Protein AF-A0A916DU96-F1 (afdb_monomer_lite)

Foldseek 3Di:
DDDPDDDDDDDDDPVLVVQLVCLVPDPDPDDDDDDDPPNPVVVSVVVSVVVCVVVVVDDDDDDDDDPDDD

Structure (mmCIF, N/CA/C/O backbone):
data_AF-A0A916DU96-F1
#
_entry.id   AF-A0A916DU96-F1
#
loop_
_atom_site.group_PDB
_atom_site.id
_atom_site.type_symbol
_atom_site.label_atom_id
_atom_site.label_alt_id
_atom_site.label_comp_id
_atom_site.label_asym_id
_atom_site.label_entity_id
_atom_site.label_seq_id
_atom_site.pdbx_PDB_ins_code
_atom_site.Cartn_x
_atom_site.Cartn_y
_atom_site.Cartn_z
_atom_site.occupancy
_atom_site.B_iso_or_equiv
_atom_site.auth_seq_id
_atom_site.auth_comp_id
_atom_site.auth_asym_id
_atom_site.auth_atom_id
_atom_site.pdbx_PDB_model_num
ATOM 1 N N . MET A 1 1 ? -12.638 -26.631 8.686 1.00 48.84 1 MET A N 1
ATOM 2 C CA . MET A 1 1 ? -12.280 -25.241 8.318 1.00 48.84 1 MET A CA 1
ATOM 3 C C . MET A 1 1 ? -10.810 -25.231 7.916 1.00 48.84 1 MET A C 1
ATOM 5 O O . MET A 1 1 ? -9.959 -25.372 8.784 1.00 4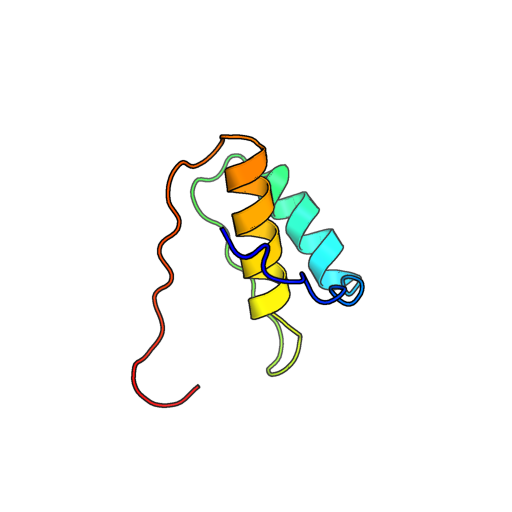8.84 1 MET A O 1
ATOM 9 N N . SER A 1 2 ? -10.506 -25.198 6.615 1.00 60.19 2 SER A N 1
ATOM 10 C CA . SER A 1 2 ? -9.121 -25.268 6.125 1.00 60.19 2 SER A CA 1
ATOM 11 C C . SER A 1 2 ? -8.393 -23.953 6.425 1.00 60.19 2 SER A C 1
ATOM 13 O O . SER A 1 2 ? -8.802 -22.895 5.947 1.00 60.19 2 SER A O 1
ATOM 15 N N . ARG A 1 3 ? -7.344 -23.998 7.255 1.00 60.06 3 ARG A N 1
ATOM 16 C CA . ARG A 1 3 ? -6.420 -22.872 7.435 1.00 60.06 3 ARG A CA 1
ATOM 17 C C . ARG A 1 3 ? -5.585 -22.765 6.162 1.00 60.06 3 ARG A C 1
ATOM 19 O O . ARG A 1 3 ? -4.701 -23.584 5.946 1.00 60.06 3 ARG A O 1
ATOM 26 N N . SER A 1 4 ? -5.860 -21.765 5.327 1.00 69.81 4 SER A N 1
ATOM 27 C CA . SER A 1 4 ? -5.003 -21.450 4.182 1.00 69.81 4 SER A CA 1
ATOM 28 C C . SER A 1 4 ? -3.584 -21.163 4.686 1.00 69.81 4 SER A C 1
ATOM 30 O O . SER A 1 4 ? -3.387 -20.266 5.509 1.00 69.81 4 SER A O 1
ATOM 32 N N . SER A 1 5 ? -2.594 -21.927 4.221 1.00 66.81 5 SER A N 1
ATOM 33 C CA . SER A 1 5 ? -1.182 -21.686 4.521 1.00 66.81 5 SER A CA 1
ATOM 34 C C . SER A 1 5 ? -0.774 -20.340 3.926 1.00 66.81 5 SER A C 1
ATOM 36 O O . SER A 1 5 ? -0.804 -20.150 2.710 1.00 66.81 5 SER A O 1
ATOM 38 N N . ARG A 1 6 ? -0.429 -19.373 4.777 1.00 68.19 6 ARG A N 1
ATOM 39 C CA . ARG A 1 6 ? 0.051 -18.063 4.338 1.00 68.19 6 ARG A CA 1
ATOM 40 C C . ARG A 1 6 ? 1.505 -18.210 3.901 1.00 68.19 6 ARG A C 1
ATOM 42 O O . ARG A 1 6 ? 2.373 -18.377 4.754 1.00 68.19 6 ARG A O 1
ATOM 49 N N . SER A 1 7 ? 1.769 -18.156 2.597 1.00 72.19 7 SER A N 1
ATOM 50 C CA . SER A 1 7 ? 3.146 -18.103 2.097 1.00 72.19 7 SER A CA 1
ATOM 51 C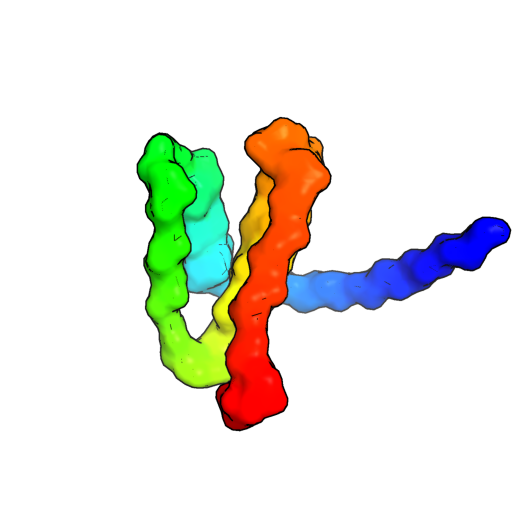 C . SER A 1 7 ? 3.889 -16.913 2.723 1.00 72.19 7 SER A C 1
ATOM 53 O O . SER A 1 7 ? 3.279 -15.846 2.893 1.00 72.19 7 SER A O 1
ATOM 55 N N . PRO A 1 8 ? 5.179 -17.064 3.080 1.00 71.00 8 PRO A N 1
ATOM 56 C CA . PRO A 1 8 ? 5.979 -15.965 3.601 1.00 71.00 8 PRO A CA 1
ATOM 57 C C . PRO A 1 8 ? 5.963 -14.807 2.605 1.00 71.00 8 PRO A C 1
ATOM 59 O O . PRO A 1 8 ? 6.237 -14.992 1.419 1.00 71.00 8 PRO A O 1
ATOM 62 N N . ARG A 1 9 ? 5.611 -13.608 3.075 1.00 76.62 9 ARG A N 1
ATOM 63 C CA . ARG A 1 9 ? 5.693 -12.416 2.232 1.00 76.62 9 ARG A CA 1
ATOM 64 C C . ARG A 1 9 ? 7.157 -11.985 2.159 1.00 76.62 9 ARG A C 1
ATOM 66 O O . ARG A 1 9 ? 7.788 -11.907 3.214 1.00 76.62 9 ARG A O 1
ATOM 73 N N . PRO A 1 10 ? 7.698 -11.710 0.961 1.00 81.00 10 PRO A N 1
ATOM 74 C CA . PRO A 1 10 ? 9.035 -11.148 0.850 1.00 81.00 10 PRO A CA 1
ATOM 75 C C . PRO A 1 10 ? 9.116 -9.816 1.614 1.00 81.00 10 PRO A C 1
ATOM 77 O O . PRO A 1 10 ? 8.095 -9.128 1.745 1.00 81.00 10 PRO A O 1
ATOM 80 N N . PRO A 1 11 ? 10.304 -9.451 2.128 1.00 91.31 11 PRO A N 1
ATOM 81 C CA . PRO A 1 11 ? 10.495 -8.187 2.825 1.00 91.31 11 PRO A CA 1
ATOM 82 C C . PRO A 1 11 ? 10.166 -7.006 1.909 1.00 91.31 11 PRO A C 1
ATOM 84 O O . PRO A 1 11 ? 10.304 -7.079 0.682 1.00 91.31 11 PRO A O 1
ATOM 87 N N . LEU A 1 12 ? 9.725 -5.910 2.520 1.00 96.00 12 LEU A N 1
ATOM 88 C CA . LEU A 1 12 ? 9.419 -4.689 1.792 1.00 96.00 12 LEU A CA 1
ATOM 89 C C . LEU A 1 12 ? 10.703 -4.053 1.256 1.00 96.00 12 LEU A C 1
ATOM 91 O O . LEU A 1 12 ? 11.761 -4.081 1.879 1.00 96.00 12 LEU A O 1
ATOM 95 N N . ARG A 1 13 ? 10.603 -3.453 0.073 1.00 96.50 13 ARG A N 1
ATOM 96 C CA . ARG A 1 13 ? 11.672 -2.629 -0.494 1.00 96.50 13 ARG A CA 1
ATOM 97 C C . ARG A 1 13 ? 11.727 -1.295 0.261 1.00 96.50 13 ARG A C 1
ATOM 99 O O . ARG A 1 13 ? 10.669 -0.784 0.633 1.00 96.50 13 ARG A O 1
ATOM 106 N N . PRO A 1 14 ? 12.896 -0.638 0.363 1.00 97.19 14 PRO A N 1
ATOM 107 C CA . PRO A 1 14 ? 13.030 0.613 1.117 1.00 97.19 14 PRO A CA 1
ATOM 108 C C . PRO A 1 14 ? 12.046 1.719 0.708 1.00 97.19 14 PRO A C 1
ATOM 110 O O . PRO A 1 14 ? 11.603 2.508 1.538 1.00 97.19 14 PRO A O 1
ATOM 113 N N . TRP A 1 15 ? 11.676 1.797 -0.576 1.00 97.31 15 TRP A N 1
ATOM 114 C CA . TRP A 1 15 ? 10.689 2.779 -1.034 1.00 97.31 15 TRP A CA 1
ATOM 115 C C . TRP A 1 15 ? 9.275 2.465 -0.519 1.00 97.31 15 TRP A C 1
ATOM 117 O O . TRP A 1 15 ? 8.536 3.390 -0.196 1.00 97.31 15 TRP A O 1
ATOM 127 N N . GLN A 1 16 ? 8.914 1.180 -0.415 1.00 98.19 16 GLN A N 1
ATOM 128 C CA . GLN A 1 16 ? 7.605 0.726 0.060 1.00 98.19 16 GLN A CA 1
ATOM 129 C C . GLN A 1 16 ? 7.451 1.039 1.548 1.00 98.19 16 GLN A C 1
ATOM 131 O O . GLN A 1 16 ? 6.413 1.545 1.955 1.00 98.19 16 GLN A O 1
ATOM 136 N N . GLU A 1 17 ? 8.499 0.813 2.343 1.00 97.50 17 GLU A N 1
ATOM 137 C CA . GLU A 1 17 ? 8.521 1.177 3.765 1.00 97.50 17 GLU A CA 1
ATOM 138 C C . GLU A 1 17 ? 8.356 2.686 3.959 1.00 97.50 17 GLU A C 1
ATOM 140 O O . GLU A 1 17 ? 7.477 3.127 4.696 1.00 97.50 17 GLU A O 1
ATOM 145 N N . LYS A 1 18 ? 9.140 3.493 3.231 1.00 97.31 18 LYS A N 1
ATOM 146 C CA . LYS A 1 18 ? 9.033 4.960 3.277 1.00 97.31 18 LYS A CA 1
ATOM 147 C C . LYS A 1 18 ? 7.645 5.448 2.857 1.00 97.31 18 LYS A C 1
ATOM 149 O O . LYS A 1 18 ? 7.116 6.380 3.459 1.00 97.31 18 LYS A O 1
ATOM 154 N N . ALA A 1 19 ? 7.055 4.835 1.832 1.00 97.56 19 ALA A N 1
ATOM 155 C CA . ALA A 1 19 ? 5.707 5.163 1.385 1.00 97.56 19 ALA A CA 1
ATOM 156 C C . ALA A 1 19 ? 4.645 4.774 2.425 1.00 97.56 19 ALA A C 1
ATOM 158 O O . ALA A 1 19 ? 3.710 5.541 2.623 1.00 97.56 19 ALA A O 1
ATOM 159 N N . LEU A 1 20 ? 4.800 3.641 3.123 1.00 97.31 20 LEU A N 1
ATOM 160 C CA . LEU A 1 20 ? 3.875 3.218 4.183 1.00 97.31 20 LEU A CA 1
ATOM 161 C C . LEU A 1 20 ? 3.895 4.175 5.364 1.00 97.31 20 LEU A C 1
ATOM 163 O O . LEU A 1 20 ? 2.831 4.560 5.831 1.00 97.31 20 LEU A O 1
ATOM 167 N N . VAL A 1 21 ? 5.081 4.612 5.794 1.00 96.94 21 VAL A N 1
ATOM 168 C CA . VAL A 1 21 ? 5.193 5.617 6.860 1.00 96.94 21 VAL A CA 1
ATOM 169 C C . VAL A 1 21 ? 4.414 6.876 6.482 1.00 96.94 21 VAL A C 1
ATOM 171 O O . VAL A 1 21 ? 3.609 7.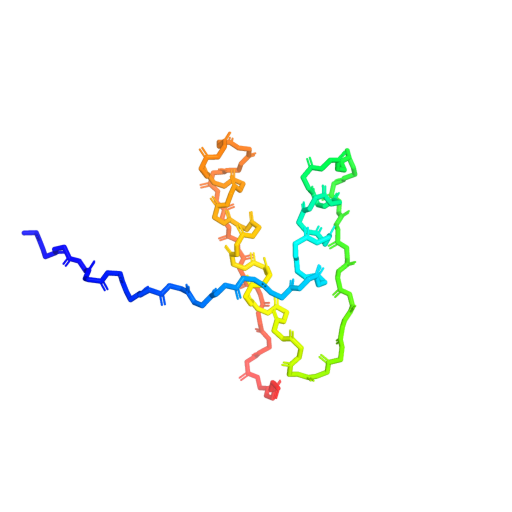346 7.276 1.00 96.94 21 VAL A O 1
ATOM 174 N N . ARG A 1 22 ? 4.579 7.374 5.247 1.00 96.62 22 ARG A N 1
ATOM 175 C CA . ARG A 1 22 ? 3.842 8.553 4.759 1.00 96.62 22 ARG A CA 1
ATOM 176 C C . ARG A 1 22 ? 2.335 8.319 4.665 1.00 96.62 22 ARG A C 1
ATOM 178 O O . ARG A 1 22 ? 1.571 9.207 5.020 1.00 96.62 22 ARG A O 1
ATOM 185 N N . PHE A 1 23 ? 1.915 7.150 4.182 1.00 96.00 23 PHE A N 1
ATOM 186 C CA . PHE A 1 23 ? 0.503 6.775 4.095 1.00 96.00 23 PHE A CA 1
ATOM 187 C C . PHE A 1 23 ? -0.151 6.710 5.481 1.00 96.00 23 PHE A C 1
ATOM 189 O O . PHE A 1 23 ? -1.280 7.147 5.655 1.00 96.00 23 PHE A O 1
ATOM 196 N N . GLU A 1 24 ? 0.558 6.185 6.480 1.00 94.75 24 GLU A N 1
ATOM 197 C CA . GLU A 1 24 ? 0.036 6.015 7.836 1.00 94.75 24 GLU A CA 1
ATOM 198 C C . GLU A 1 24 ? 0.070 7.297 8.670 1.00 94.75 24 GLU A C 1
ATOM 200 O O . GLU A 1 24 ? -0.768 7.449 9.557 1.00 94.75 24 GLU A O 1
ATOM 205 N N . SER A 1 25 ? 1.029 8.191 8.412 1.00 94.44 25 SER A N 1
ATOM 206 C CA . SER A 1 25 ? 1.148 9.479 9.103 1.00 94.44 25 SER A CA 1
ATOM 207 C C . SER A 1 25 ? 0.308 10.591 8.473 1.00 94.44 25 SER A C 1
ATOM 209 O O . SER A 1 25 ? 0.199 11.667 9.055 1.00 94.44 25 SER A O 1
ATOM 211 N N . GLY A 1 26 ? -0.203 10.383 7.257 1.00 90.12 26 GLY A N 1
ATOM 212 C CA . GLY A 1 26 ? -0.999 11.368 6.535 1.00 90.12 26 GLY A CA 1
ATOM 213 C C . GLY A 1 26 ? -2.380 11.566 7.160 1.00 90.12 26 GLY A C 1
ATOM 214 O O . GLY A 1 26 ? -3.013 10.613 7.607 1.00 90.12 26 GLY A O 1
ATOM 215 N N . THR A 1 27 ? -2.851 12.811 7.171 1.00 87.25 27 THR A N 1
ATOM 216 C CA . THR A 1 27 ? -4.227 13.175 7.554 1.00 87.25 27 THR A CA 1
ATOM 217 C C . THR A 1 27 ? 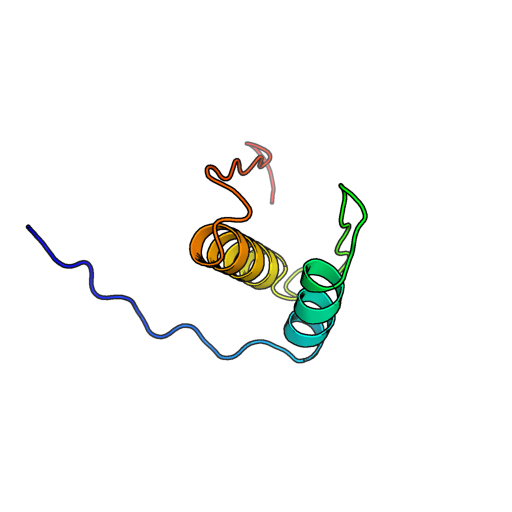-5.136 13.391 6.348 1.00 87.25 27 THR A C 1
ATOM 219 O O . THR A 1 27 ? -6.348 13.497 6.512 1.00 87.25 27 THR A O 1
ATOM 222 N N . GLU A 1 28 ? -4.552 13.474 5.151 1.00 90.94 28 GLU A N 1
ATOM 223 C CA . GLU A 1 28 ? -5.290 13.651 3.905 1.00 90.94 28 GLU A CA 1
ATOM 224 C C . GLU A 1 28 ? -6.136 12.412 3.581 1.00 90.94 28 GLU A C 1
ATOM 226 O O . GLU A 1 28 ? -5.713 11.285 3.860 1.00 90.94 28 GLU A O 1
ATOM 231 N N . PRO A 1 29 ? -7.318 12.596 2.967 1.00 88.31 29 PRO A N 1
ATOM 232 C CA . PRO A 1 29 ? -8.177 11.481 2.579 1.00 88.31 29 PRO A CA 1
ATOM 233 C C . PRO A 1 29 ? -7.559 10.621 1.467 1.00 88.31 29 PRO A C 1
ATOM 235 O O . PRO A 1 29 ? -7.866 9.432 1.375 1.00 88.31 29 PRO A O 1
ATOM 238 N N . ASP A 1 30 ? -6.673 11.208 0.656 1.00 94.50 30 ASP A N 1
ATOM 239 C CA . ASP A 1 30 ? -6.107 10.598 -0.543 1.00 94.50 30 ASP A CA 1
ATOM 240 C C . ASP A 1 30 ? -4.582 10.446 -0.458 1.00 94.50 30 ASP A C 1
ATOM 242 O O . ASP A 1 30 ? -3.864 11.290 0.081 1.00 94.50 30 ASP A O 1
ATOM 246 N N . PHE A 1 31 ? -4.062 9.372 -1.059 1.00 96.12 31 PHE A N 1
ATOM 247 C CA . PHE A 1 31 ? -2.628 9.101 -1.156 1.00 96.12 31 PHE A CA 1
ATOM 248 C C . PHE A 1 31 ? -2.264 8.575 -2.548 1.00 96.12 31 PHE A C 1
ATOM 250 O O . PHE A 1 31 ? -2.762 7.531 -2.973 1.00 96.12 31 PHE A O 1
ATOM 257 N N . LEU A 1 32 ? -1.348 9.254 -3.248 1.00 96.38 32 LEU A N 1
ATOM 258 C CA . LEU A 1 32 ? -0.874 8.850 -4.575 1.00 96.38 32 LEU A CA 1
ATOM 259 C C . LEU A 1 32 ? 0.557 8.295 -4.515 1.00 96.38 32 LEU A C 1
ATOM 261 O O . LEU A 1 32 ? 1.508 9.012 -4.210 1.00 96.38 32 LEU A O 1
ATOM 265 N N . ALA A 1 33 ? 0.722 7.022 -4.882 1.00 96.62 33 ALA A N 1
ATOM 266 C CA . ALA A 1 33 ? 2.029 6.386 -5.039 1.00 96.62 33 ALA A CA 1
ATOM 267 C C . ALA A 1 33 ? 2.403 6.237 -6.522 1.00 96.62 33 ALA A C 1
ATOM 269 O O . ALA A 1 33 ? 1.801 5.438 -7.241 1.00 96.62 33 ALA A O 1
ATOM 270 N N . VAL A 1 34 ? 3.450 6.940 -6.966 1.00 96.44 34 VAL A N 1
ATOM 271 C CA . VAL A 1 34 ? 4.034 6.779 -8.308 1.00 96.44 34 VAL A CA 1
ATOM 272 C C . VAL A 1 34 ? 5.378 6.067 -8.197 1.00 96.44 34 VAL A C 1
ATOM 274 O O . VAL A 1 34 ? 6.251 6.465 -7.431 1.00 96.44 34 VAL A O 1
ATOM 277 N N . ALA A 1 35 ? 5.546 4.998 -8.972 1.00 95.44 35 ALA A N 1
ATOM 278 C CA . ALA A 1 35 ? 6.797 4.259 -9.075 1.00 95.44 35 ALA A CA 1
ATOM 279 C C . ALA A 1 35 ? 6.906 3.597 -10.451 1.00 95.44 35 ALA A C 1
ATOM 281 O O . ALA A 1 35 ? 5.887 3.332 -11.106 1.00 95.44 35 ALA A O 1
ATOM 282 N N . THR A 1 36 ? 8.133 3.275 -10.858 1.00 96.62 36 THR A N 1
ATOM 283 C CA . THR A 1 36 ? 8.428 2.643 -12.150 1.00 96.62 36 THR A CA 1
ATOM 284 C C . THR A 1 36 ? 7.659 1.320 -12.348 1.00 96.62 36 THR A C 1
ATOM 286 O O . THR A 1 36 ? 7.223 0.679 -11.374 1.00 96.62 36 THR A O 1
ATOM 289 N N . PRO A 1 37 ? 7.413 0.894 -13.602 1.00 95.81 37 PRO A N 1
ATOM 290 C CA . PRO A 1 37 ? 6.880 -0.439 -13.888 1.00 95.81 37 PRO A CA 1
ATOM 291 C C . PRO A 1 37 ? 7.719 -1.528 -13.199 1.00 95.81 37 PRO A C 1
ATOM 293 O O . PRO A 1 37 ? 8.938 -1.422 -13.121 1.00 95.81 37 PRO A O 1
ATOM 296 N N . GLY A 1 38 ? 7.070 -2.540 -12.616 1.00 94.19 38 GLY A N 1
ATOM 297 C CA . GLY A 1 38 ? 7.763 -3.611 -11.881 1.00 94.19 38 GLY A CA 1
ATOM 298 C C . GLY A 1 38 ? 8.309 -3.244 -10.488 1.00 94.19 38 GLY A C 1
ATOM 299 O O . GLY A 1 38 ? 8.767 -4.130 -9.772 1.00 94.19 38 GLY A O 1
ATOM 300 N N . ALA A 1 39 ? 8.197 -1.991 -10.025 1.00 96.00 39 ALA A N 1
ATOM 301 C CA . ALA A 1 39 ? 8.721 -1.571 -8.713 1.00 96.00 39 ALA A CA 1
ATOM 302 C C . ALA A 1 39 ? 8.037 -2.224 -7.489 1.00 96.00 39 ALA A C 1
ATOM 304 O O . ALA A 1 39 ? 8.501 -2.057 -6.359 1.00 96.00 39 ALA A O 1
ATOM 305 N N . GLY A 1 40 ? 6.931 -2.952 -7.694 1.00 95.88 40 GLY A N 1
ATOM 306 C CA . GLY A 1 40 ? 6.163 -3.599 -6.626 1.00 95.88 40 GLY A CA 1
ATOM 307 C C . GLY A 1 40 ? 5.077 -2.712 -6.008 1.00 95.88 40 GLY A C 1
ATOM 308 O O . GLY A 1 40 ? 4.859 -2.762 -4.799 1.00 95.88 40 GLY A O 1
ATOM 309 N N . LYS A 1 41 ? 4.394 -1.887 -6.815 1.00 97.19 41 LYS A N 1
ATOM 310 C CA . LYS A 1 41 ? 3.292 -1.017 -6.352 1.00 97.19 41 LYS A CA 1
ATOM 311 C C . LYS A 1 41 ? 2.147 -1.798 -5.705 1.00 97.19 41 LYS A C 1
ATOM 313 O O . LYS A 1 41 ? 1.636 -1.389 -4.669 1.00 97.19 41 LYS A O 1
ATOM 318 N N . THR A 1 42 ? 1.813 -2.960 -6.260 1.00 95.56 42 THR A N 1
ATOM 319 C CA . THR A 1 42 ? 0.773 -3.842 -5.716 1.00 95.56 42 THR A CA 1
ATOM 320 C C . THR A 1 42 ? 1.130 -4.353 -4.323 1.00 95.56 42 THR A C 1
ATOM 322 O O . THR A 1 42 ? 0.282 -4.355 -3.441 1.00 95.56 42 THR A O 1
ATOM 325 N N . THR A 1 43 ? 2.393 -4.722 -4.080 1.00 96.06 43 THR A N 1
ATOM 326 C CA . THR A 1 43 ? 2.847 -5.147 -2.746 1.00 96.06 43 THR A CA 1
ATOM 327 C C . THR A 1 43 ? 2.693 -4.027 -1.719 1.00 96.06 43 THR A C 1
ATOM 329 O O . THR A 1 43 ? 2.190 -4.278 -0.629 1.00 96.06 43 THR A O 1
ATOM 332 N N . PHE A 1 44 ? 3.062 -2.792 -2.080 1.00 97.25 44 PHE A N 1
ATOM 333 C CA . PHE A 1 44 ? 2.826 -1.618 -1.235 1.00 97.25 44 PHE A CA 1
ATOM 334 C C . PHE A 1 44 ? 1.330 -1.433 -0.927 1.00 97.25 44 PHE A C 1
ATOM 336 O O . PHE A 1 44 ? 0.957 -1.342 0.240 1.00 97.25 44 PHE A O 1
ATOM 343 N N . ALA A 1 45 ? 0.473 -1.445 -1.954 1.00 97.06 45 ALA A N 1
ATOM 344 C CA . ALA A 1 45 ? -0.964 -1.230 -1.794 1.00 97.06 45 ALA A CA 1
ATOM 345 C C . ALA A 1 45 ? -1.631 -2.304 -0.913 1.00 97.06 45 ALA A C 1
ATOM 347 O O . ALA A 1 45 ? -2.450 -1.981 -0.054 1.00 97.06 45 ALA A O 1
ATOM 348 N N . LEU A 1 46 ? -1.256 -3.577 -1.080 1.00 96.31 46 LEU A N 1
ATOM 349 C CA . LEU A 1 46 ? -1.785 -4.679 -0.270 1.00 96.31 46 LEU A CA 1
ATOM 350 C C . LEU A 1 46 ? -1.338 -4.595 1.193 1.00 96.31 46 LEU A C 1
ATOM 352 O O . LEU A 1 46 ? -2.126 -4.892 2.090 1.00 96.31 46 LEU A O 1
ATOM 356 N N . GLU A 1 47 ? -0.096 -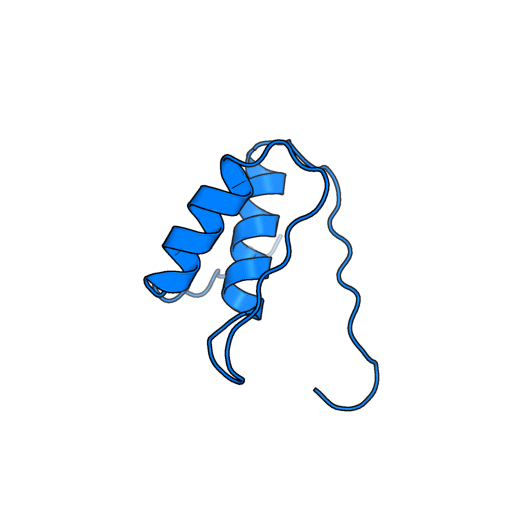4.180 1.448 1.00 96.75 47 GLU A N 1
ATOM 357 C CA . GLU A 1 47 ? 0.388 -3.968 2.811 1.00 96.75 47 GLU A CA 1
ATOM 358 C C . GLU A 1 47 ? -0.345 -2.799 3.483 1.00 96.75 47 GLU A C 1
ATOM 360 O O . GLU A 1 47 ? -0.836 -2.953 4.601 1.00 96.75 47 GLU A O 1
ATOM 365 N N . ALA A 1 48 ? -0.509 -1.674 2.780 1.00 96.50 48 ALA A N 1
ATOM 366 C CA . ALA A 1 48 ? -1.259 -0.518 3.266 1.00 96.50 48 ALA A CA 1
ATOM 367 C C . ALA A 1 48 ? -2.711 -0.891 3.613 1.00 96.50 48 ALA A C 1
ATOM 369 O O . ALA A 1 48 ? -3.192 -0.600 4.711 1.00 96.50 48 ALA A O 1
ATOM 370 N N . ALA A 1 49 ? -3.386 -1.615 2.714 1.00 96.81 49 ALA A N 1
ATOM 371 C CA . ALA A 1 49 ? -4.744 -2.107 2.919 1.00 96.81 49 ALA A CA 1
ATOM 372 C C . ALA A 1 49 ? -4.844 -3.049 4.128 1.00 96.81 49 ALA A C 1
ATOM 374 O O . ALA A 1 49 ? -5.749 -2.907 4.952 1.00 96.81 49 ALA A O 1
ATOM 375 N N . GLN A 1 50 ? -3.900 -3.986 4.274 1.00 96.12 50 GLN A N 1
ATOM 376 C CA . GLN A 1 50 ? -3.889 -4.897 5.416 1.00 96.12 50 GLN A CA 1
ATOM 377 C C . GLN A 1 50 ? -3.713 -4.144 6.736 1.00 96.12 50 GLN A C 1
ATOM 379 O O . GLN A 1 50 ? -4.426 -4.434 7.695 1.00 96.12 50 GLN A O 1
ATOM 384 N N . ARG A 1 51 ? -2.783 -3.188 6.799 1.00 95.88 51 ARG A N 1
ATOM 385 C CA . ARG A 1 51 ? -2.531 -2.404 8.014 1.00 95.88 51 ARG A CA 1
ATOM 386 C C . ARG A 1 51 ? -3.716 -1.518 8.374 1.00 95.88 51 ARG A C 1
ATOM 388 O O . ARG A 1 51 ? -4.080 -1.454 9.543 1.00 95.88 51 ARG A O 1
ATOM 395 N N . ALA A 1 52 ? -4.363 -0.903 7.385 1.00 95.50 52 ALA A N 1
ATOM 396 C CA . ALA A 1 52 ? -5.563 -0.102 7.604 1.00 95.50 52 ALA A CA 1
ATOM 397 C C . ALA A 1 52 ? -6.730 -0.942 8.155 1.00 95.50 52 ALA A C 1
ATOM 399 O O . ALA A 1 52 ? -7.427 -0.493 9.067 1.00 95.50 52 ALA A O 1
ATOM 400 N N . LEU A 1 53 ? -6.914 -2.168 7.647 1.00 96.88 53 LEU A N 1
ATOM 401 C CA . LEU A 1 53 ? -7.895 -3.124 8.173 1.00 96.88 53 LEU A CA 1
ATOM 402 C C . LEU A 1 53 ? -7.534 -3.584 9.593 1.00 96.88 53 LEU A C 1
ATOM 404 O O . LEU A 1 53 ? -8.387 -3.576 10.474 1.00 96.88 53 LEU A O 1
ATOM 408 N N . ALA A 1 54 ? -6.274 -3.958 9.831 1.00 96.75 54 ALA A N 1
ATOM 409 C CA . ALA A 1 54 ? -5.809 -4.441 11.132 1.00 96.75 54 ALA A CA 1
ATOM 410 C C . ALA A 1 54 ? -5.891 -3.366 12.227 1.00 96.75 54 ALA A C 1
ATOM 412 O O . ALA A 1 54 ? -6.215 -3.674 13.368 1.00 96.75 54 ALA A O 1
ATOM 413 N N . ALA A 1 55 ? -5.642 -2.105 11.871 1.00 95.25 55 ALA A N 1
ATOM 414 C CA . ALA A 1 55 ? -5.791 -0.961 12.763 1.00 95.25 55 ALA A CA 1
ATOM 415 C C . ALA A 1 55 ? -7.255 -0.508 12.937 1.00 95.25 55 ALA A C 1
ATOM 417 O O . ALA A 1 55 ? -7.507 0.457 13.651 1.00 95.25 55 ALA A O 1
ATOM 418 N N . GLY A 1 56 ? -8.216 -1.136 12.248 1.00 95.75 56 GLY A N 1
ATOM 419 C CA . GLY A 1 56 ? -9.629 -0.750 12.292 1.00 95.75 56 GLY A CA 1
ATOM 420 C C . GLY A 1 56 ? -9.941 0.613 11.663 1.00 95.75 56 GLY A C 1
ATOM 421 O O . GLY A 1 56 ? -11.066 1.092 11.790 1.00 95.75 56 GLY A O 1
ATOM 422 N N . ARG A 1 57 ? -8.982 1.236 10.960 1.00 93.31 57 ARG A N 1
ATOM 423 C CA . ARG A 1 57 ? -9.182 2.525 10.269 1.00 93.31 57 ARG A CA 1
ATOM 424 C C . ARG A 1 57 ? -10.180 2.398 9.123 1.00 93.31 57 ARG A C 1
ATOM 426 O O . ARG A 1 57 ? -10.906 3.339 8.824 1.00 93.31 57 ARG A O 1
ATOM 433 N N . VAL A 1 58 ? -10.226 1.225 8.491 1.00 95.06 58 VAL A N 1
ATOM 434 C CA . VAL A 1 58 ? -11.203 0.892 7.450 1.00 95.06 58 VAL A 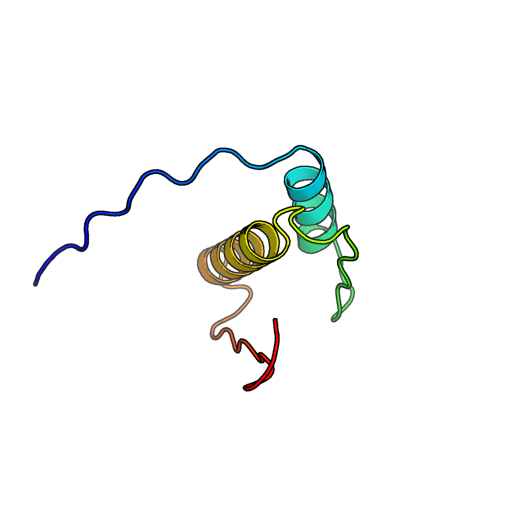CA 1
ATOM 435 C C . VAL A 1 58 ? -11.867 -0.446 7.742 1.00 95.06 58 VAL A C 1
ATOM 437 O O . VAL A 1 58 ? -11.291 -1.324 8.378 1.00 95.06 58 VAL A O 1
ATOM 440 N N . ARG A 1 59 ? -13.091 -0.613 7.236 1.00 97.75 59 ARG A N 1
ATOM 441 C CA . ARG A 1 59 ? -13.874 -1.858 7.348 1.00 97.75 59 ARG A CA 1
ATOM 442 C C . ARG A 1 59 ? -13.970 -2.640 6.039 1.00 97.75 59 ARG A C 1
ATOM 444 O O . ARG A 1 59 ? -14.380 -3.796 6.042 1.00 97.75 59 ARG A O 1
ATOM 451 N N . ARG A 1 60 ? -13.639 -2.009 4.912 1.00 97.56 60 ARG A N 1
ATOM 452 C CA . ARG A 1 60 ? -13.725 -2.593 3.571 1.00 97.56 60 ARG A CA 1
ATOM 453 C C . ARG A 1 60 ? -12.639 -1.991 2.691 1.00 97.56 60 ARG A C 1
ATOM 455 O O . ARG A 1 60 ? -12.307 -0.821 2.847 1.00 97.56 60 ARG A O 1
ATOM 462 N N . VAL A 1 61 ? -12.132 -2.791 1.760 1.00 97.12 61 VAL A N 1
ATOM 463 C CA . VAL A 1 61 ? -11.188 -2.369 0.722 1.00 97.12 61 VAL A CA 1
ATOM 464 C C . VAL A 1 61 ? -11.815 -2.685 -0.629 1.00 97.12 61 VAL A C 1
ATOM 466 O O . VAL A 1 61 ? -12.350 -3.777 -0.817 1.00 97.12 61 VAL A O 1
ATOM 469 N N . VAL A 1 62 ? -11.766 -1.728 -1.552 1.00 97.38 62 VAL A N 1
ATOM 470 C CA . VAL A 1 62 ? -12.188 -1.904 -2.945 1.00 97.38 62 VAL A CA 1
ATOM 471 C C . VAL A 1 62 ? -10.955 -1.728 -3.818 1.00 97.38 62 VAL A C 1
ATOM 473 O O . VAL A 1 62 ? -10.234 -0.745 -3.675 1.00 97.38 62 VAL A O 1
ATOM 476 N N . VAL A 1 63 ? -10.704 -2.692 -4.701 1.00 95.44 63 VAL A N 1
ATOM 477 C CA . VAL A 1 63 ? -9.622 -2.625 -5.687 1.00 95.44 63 VAL A CA 1
ATOM 478 C C . VAL A 1 63 ? -10.262 -2.463 -7.052 1.00 95.44 63 VAL A C 1
ATOM 480 O O . VAL A 1 63 ? -11.039 -3.315 -7.477 1.00 95.44 63 VAL A O 1
ATOM 483 N N . VAL A 1 64 ? -9.936 -1.368 -7.728 1.00 95.19 64 VAL A N 1
ATOM 484 C CA . VAL A 1 64 ? -10.354 -1.118 -9.105 1.00 95.19 64 VAL A CA 1
ATOM 485 C C . VAL A 1 64 ? -9.149 -1.363 -9.996 1.00 95.19 64 VAL A C 1
ATOM 487 O O . VAL A 1 64 ? -8.084 -0.790 -9.780 1.00 95.19 64 VAL A O 1
ATOM 490 N N . THR A 1 65 ? -9.312 -2.243 -10.975 1.00 92.50 65 THR A N 1
ATOM 491 C CA . THR A 1 65 ? -8.280 -2.570 -11.957 1.00 92.50 65 THR A CA 1
ATOM 492 C C . THR A 1 65 ? -8.901 -2.552 -13.350 1.00 92.50 65 THR A C 1
ATOM 494 O O . THR A 1 65 ? -10.048 -2.987 -13.491 1.00 92.50 65 THR A O 1
ATOM 497 N N . PRO A 1 66 ? -8.186 -2.075 -14.381 1.00 92.25 66 PRO A N 1
ATOM 498 C CA . PRO A 1 66 ? -8.627 -2.236 -15.760 1.00 92.25 66 PRO A CA 1
ATOM 499 C C . PRO A 1 66 ? -8.848 -3.717 -16.086 1.00 92.25 66 PRO A C 1
ATOM 501 O O . PRO A 1 66 ? -8.088 -4.579 -15.639 1.00 92.25 66 PRO A O 1
ATOM 504 N N . THR A 1 67 ? -9.889 -4.017 -16.862 1.00 85.44 67 THR A N 1
ATOM 505 C CA . THR A 1 67 ? -10.191 -5.378 -17.335 1.00 85.44 67 THR A CA 1
ATOM 506 C C . THR A 1 67 ? -9.335 -5.796 -18.535 1.00 85.44 67 THR A C 1
ATOM 508 O O . THR A 1 67 ? -9.301 -6.978 -18.869 1.00 85.44 67 THR A O 1
ATOM 511 N N . GLN A 1 68 ? -8.620 -4.858 -19.168 1.00 75.75 68 GLN A N 1
ATOM 512 C CA . GLN A 1 68 ? -7.695 -5.102 -20.277 1.00 75.75 68 GLN A CA 1
ATOM 513 C C . GLN A 1 68 ? -6.392 -4.321 -20.072 1.00 75.75 68 GLN A C 1
ATOM 515 O O . GLN A 1 68 ? -6.443 -3.151 -19.706 1.00 75.75 68 GLN A O 1
ATOM 520 N N . HIS A 1 69 ? -5.267 -4.986 -20.362 1.00 62.00 69 HIS A N 1
ATOM 521 C CA . HIS A 1 69 ? -3.878 -4.500 -20.304 1.00 62.00 69 HIS A CA 1
ATOM 522 C C . HIS A 1 69 ? -3.422 -3.962 -18.928 1.00 62.00 69 HIS A C 1
ATOM 524 O O . HIS A 1 69 ? -3.911 -2.948 -18.435 1.00 62.00 69 HIS A O 1
ATOM 530 N N . LEU A 1 70 ? -2.441 -4.647 -18.326 1.00 59.44 70 LEU A N 1
ATOM 531 C CA . LEU A 1 70 ? -1.750 -4.257 -17.088 1.00 59.44 70 LEU A CA 1
ATOM 532 C C . LEU A 1 70 ? -0.254 -4.067 -17.334 1.00 59.44 70 LEU A C 1
ATOM 534 O O . LEU A 1 70 ? 0.295 -4.838 -18.153 1.00 59.44 70 LEU A O 1
#

Radius of gyration: 13.82 Å; chains: 1; bounding box: 27×39×33 Å

pLDDT: mean 90.12, std 11.83, range [48.84, 98.19]

Sequence (70 aa):
MSRSSRSPRPPLRPWQEKALVRFESGTEPDFLAVATPGAGKTTFALEAAQRALAAGRVRRVVVVTPTQHL

Secondary structure (DSSP, 8-state):
------PPPPPPPHHHHHHHHHHHH--SS-------TTS-HHHHHHHHHHHHHHTTS-S-------SS--